Protein AF-A0A7V2WQV6-F1 (afdb_monomer_lite)

Radius of gyration: 28.76 Å; chains: 1; bounding box: 68×50×66 Å

Secondary structure (DSSP, 8-state):
--HHHHHHHHHHHHHHHHTEEEEEEEEEEE-TTS-EEEEEEEEEEE-HHHHHHHHHHHHHHHHHHHHTTHHHHHHHHHHHHHHHHHHHHHHHHHHHHHHHHHHHHHS--

Foldseek 3Di:
DDVVVVVVVVVLVVLQVVQKDKDWDWDWDQDPVRDIDIDIDIDIDGNVVSVVVSVVVVVQVVVCVPPVNPVVVVVVVVVVVVVVVVVVVVVVVVVVVVVVVVVVVVVVD

Structure (mmCIF, N/CA/C/O backbone):
data_AF-A0A7V2WQV6-F1
#
_entry.id   AF-A0A7V2WQV6-F1
#
loop_
_atom_site.group_PDB
_atom_site.id
_atom_site.type_symbol
_atom_site.label_atom_id
_atom_site.label_alt_id
_atom_site.label_comp_id
_atom_site.label_asym_id
_atom_site.label_entity_id
_atom_site.label_seq_id
_atom_site.pdbx_PDB_ins_code
_atom_site.Cartn_x
_atom_site.Cartn_y
_atom_site.Cartn_z
_atom_site.occupancy
_atom_site.B_iso_or_equiv
_atom_site.auth_seq_id
_atom_site.auth_comp_id
_atom_site.auth_asym_id
_atom_site.auth_atom_id
_atom_site.pdbx_PDB_model_num
ATOM 1 N N . MET A 1 1 ? -20.544 17.007 -10.260 1.00 53.94 1 MET A N 1
ATOM 2 C CA . MET A 1 1 ? -19.476 16.055 -9.869 1.00 53.94 1 MET A CA 1
ATOM 3 C C . MET A 1 1 ? -19.518 14.867 -10.811 1.00 53.94 1 MET A C 1
ATOM 5 O O . MET A 1 1 ? -20.589 14.276 -10.950 1.00 53.94 1 MET A O 1
ATOM 9 N N . LYS A 1 2 ? -18.414 14.555 -11.497 1.00 69.62 2 LYS A N 1
ATOM 10 C CA . LYS A 1 2 ? -18.365 13.413 -12.421 1.00 69.62 2 LYS A CA 1
ATOM 11 C C . LYS A 1 2 ? -18.389 12.116 -11.597 1.00 69.62 2 LYS A C 1
ATOM 13 O O . LYS A 1 2 ? -17.970 12.099 -10.444 1.00 69.62 2 LYS A O 1
ATOM 18 N N . ILE A 1 3 ? -18.887 11.019 -12.169 1.00 67.19 3 ILE A N 1
ATOM 19 C CA . ILE A 1 3 ? -18.958 9.707 -11.488 1.00 67.19 3 ILE A CA 1
ATOM 20 C C . ILE A 1 3 ? -17.587 9.246 -10.975 1.00 67.19 3 ILE A C 1
ATOM 22 O O . ILE A 1 3 ? -17.494 8.686 -9.887 1.00 67.19 3 ILE A O 1
ATOM 26 N N . LYS A 1 4 ? -16.521 9.571 -11.713 1.00 58.56 4 LYS A N 1
ATOM 27 C CA . LYS A 1 4 ? -15.135 9.273 -11.336 1.00 58.56 4 LYS A CA 1
ATOM 28 C C . LYS A 1 4 ? -14.751 9.910 -9.995 1.00 58.56 4 LYS A C 1
ATOM 30 O O . LYS A 1 4 ? -14.163 9.240 -9.156 1.00 58.56 4 LYS A O 1
ATOM 35 N N . ASP A 1 5 ? -15.186 11.145 -9.750 1.00 56.47 5 ASP A N 1
ATOM 36 C CA . ASP A 1 5 ? -14.901 11.872 -8.507 1.00 56.47 5 ASP A CA 1
ATOM 37 C C . ASP A 1 5 ? -15.639 11.247 -7.313 1.00 56.47 5 ASP A C 1
ATOM 39 O O . ASP A 1 5 ? -15.103 11.182 -6.2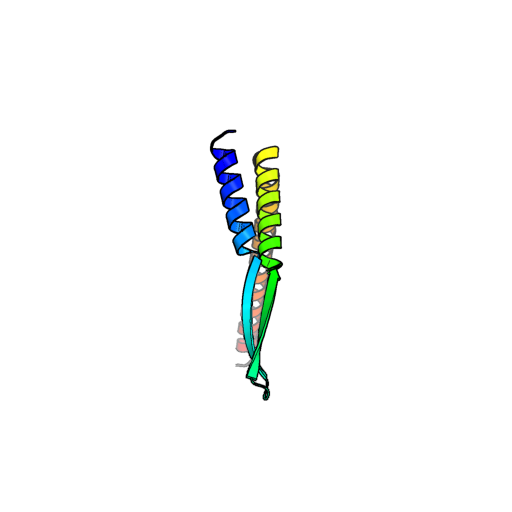11 1.00 56.47 5 ASP A O 1
ATOM 43 N N . LYS A 1 6 ? -16.861 10.737 -7.534 1.00 52.88 6 LYS A N 1
ATOM 44 C CA . LYS A 1 6 ? -17.652 10.042 -6.503 1.00 52.88 6 LYS A CA 1
ATOM 45 C C . LYS A 1 6 ? -17.021 8.713 -6.100 1.00 52.88 6 LYS A C 1
ATOM 47 O O . LYS A 1 6 ? -16.940 8.426 -4.911 1.00 52.88 6 LYS A O 1
ATOM 52 N N . VAL A 1 7 ? -16.573 7.924 -7.077 1.00 62.56 7 VAL A N 1
ATOM 53 C CA . VAL A 1 7 ? -15.923 6.625 -6.835 1.00 62.56 7 VAL A CA 1
ATOM 54 C C . VAL A 1 7 ? -14.602 6.813 -6.090 1.00 62.56 7 VAL A C 1
ATOM 56 O O . VAL A 1 7 ? -14.323 6.065 -5.157 1.00 62.56 7 VAL A O 1
ATOM 59 N N . LEU A 1 8 ? -13.831 7.846 -6.447 1.00 62.84 8 LEU A N 1
ATOM 60 C CA . LEU A 1 8 ? -12.580 8.180 -5.768 1.00 62.84 8 LEU A CA 1
ATOM 61 C C . LEU A 1 8 ? -12.801 8.606 -4.312 1.00 62.84 8 LEU A C 1
ATOM 63 O O . LEU A 1 8 ? -12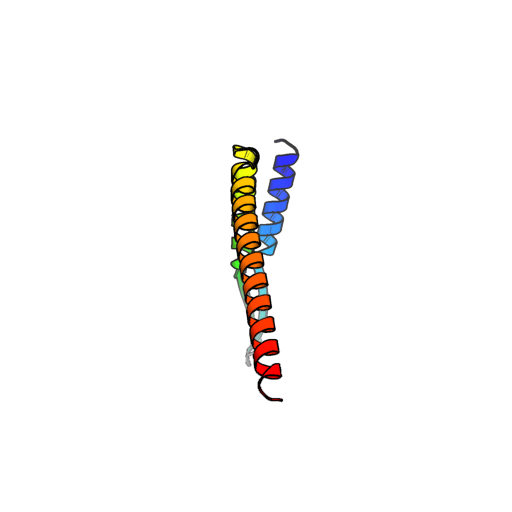.066 8.189 -3.421 1.00 62.84 8 LEU A O 1
ATOM 67 N N . LEU A 1 9 ? -13.829 9.422 -4.062 1.00 60.16 9 LEU A N 1
ATOM 68 C CA . LEU A 1 9 ? -14.185 9.819 -2.702 1.00 60.16 9 LEU A CA 1
ATOM 69 C C . LEU A 1 9 ? -14.574 8.593 -1.866 1.00 60.16 9 LEU A C 1
ATOM 71 O O . LEU A 1 9 ? -14.110 8.442 -0.741 1.00 60.16 9 LEU A O 1
ATOM 75 N N . PHE A 1 10 ? -15.384 7.697 -2.437 1.00 61.53 10 PHE A N 1
ATOM 76 C CA . PHE A 1 10 ? -15.870 6.505 -1.746 1.00 61.53 10 PHE A CA 1
ATOM 77 C C . PHE A 1 10 ? -14.743 5.530 -1.389 1.00 61.53 10 PHE A C 1
ATOM 79 O O . PHE A 1 10 ? -14.699 5.025 -0.267 1.00 61.53 10 PHE A O 1
ATOM 86 N N . SER A 1 11 ? -13.809 5.286 -2.313 1.00 62.06 11 SER A N 1
ATOM 87 C CA . SER A 1 11 ? -12.656 4.418 -2.057 1.00 62.06 11 SER A CA 1
ATOM 88 C C . SER A 1 11 ? -11.707 5.024 -1.022 1.00 62.06 11 SER A C 1
ATOM 90 O O . SER A 1 11 ? -11.231 4.313 -0.135 1.00 62.06 11 SER A O 1
ATOM 92 N N . LEU A 1 12 ? -11.501 6.344 -1.063 1.00 65.50 12 LEU A N 1
ATOM 93 C CA . LEU A 1 12 ? -10.677 7.054 -0.090 1.00 65.50 12 LEU A CA 1
ATOM 94 C C . LEU A 1 12 ? -11.282 7.007 1.321 1.00 65.50 12 LEU A C 1
ATOM 96 O O . LEU A 1 12 ? -10.570 6.744 2.293 1.00 65.50 12 LEU A O 1
ATOM 100 N N . SER A 1 13 ? -12.598 7.200 1.437 1.00 62.09 13 SER A N 1
ATOM 101 C CA . SER A 1 13 ? -13.323 7.085 2.706 1.00 62.09 13 SER A CA 1
ATOM 102 C C . SER A 1 13 ? -13.288 5.657 3.258 1.00 62.09 13 SER A C 1
ATOM 104 O O . SER A 1 13 ? -12.981 5.472 4.435 1.00 62.09 13 SER A O 1
ATOM 106 N N . ALA A 1 14 ? -13.519 4.641 2.419 1.00 64.12 14 ALA A N 1
ATOM 107 C CA . ALA A 1 14 ? -13.447 3.236 2.827 1.00 64.12 14 ALA A CA 1
ATOM 108 C C . ALA A 1 14 ? -12.041 2.848 3.324 1.00 64.12 14 ALA A C 1
ATOM 110 O O . ALA A 1 14 ? -11.904 2.178 4.349 1.00 64.12 14 ALA A O 1
ATOM 111 N N . MET A 1 15 ? -10.987 3.331 2.659 1.00 62.19 15 MET A N 1
ATOM 112 C CA . MET A 1 15 ? -9.605 3.096 3.090 1.00 62.19 15 MET A CA 1
ATOM 113 C C . MET A 1 15 ? -9.242 3.836 4.384 1.00 62.19 15 MET A C 1
ATOM 115 O O . MET A 1 15 ? -8.518 3.286 5.213 1.00 62.19 15 MET A O 1
ATOM 119 N N . MET A 1 16 ? -9.742 5.059 4.596 1.00 63.16 16 MET A N 1
ATOM 120 C CA . MET A 1 16 ? -9.542 5.765 5.868 1.00 63.16 16 MET A CA 1
ATOM 121 C C . MET A 1 16 ? -10.218 5.046 7.038 1.00 63.16 16 MET A C 1
ATOM 123 O O . MET A 1 16 ? -9.631 4.980 8.118 1.00 63.16 16 MET A O 1
ATOM 127 N N . MET A 1 17 ? -11.398 4.457 6.821 1.00 63.28 17 MET A N 1
ATOM 128 C CA . MET A 1 17 ? -12.048 3.623 7.836 1.00 63.28 17 MET A CA 1
ATOM 129 C C . MET A 1 17 ? -11.255 2.343 8.120 1.00 63.28 17 MET A C 1
ATOM 131 O O . MET A 1 17 ? -11.116 1.969 9.277 1.00 63.28 17 MET A O 1
ATOM 135 N N . ALA A 1 18 ? -10.649 1.716 7.105 1.00 63.56 18 ALA A N 1
ATOM 136 C CA . ALA A 1 18 ? -9.769 0.560 7.310 1.00 63.56 18 ALA A CA 1
ATOM 137 C C . ALA A 1 18 ? -8.479 0.905 8.090 1.00 63.56 18 ALA A C 1
ATOM 139 O O . ALA A 1 18 ? -7.874 0.036 8.718 1.00 63.56 18 ALA A O 1
ATOM 140 N N . GLY A 1 19 ? -8.050 2.171 8.072 1.00 60.16 19 GLY A N 1
ATOM 141 C CA . GLY A 1 19 ? -6.881 2.658 8.812 1.00 60.16 19 GLY A CA 1
ATOM 142 C C . GLY A 1 19 ? -7.128 2.942 10.297 1.00 60.16 19 GLY A C 1
ATOM 143 O O . GLY A 1 19 ? -6.161 3.158 11.034 1.00 60.16 19 GLY A O 1
ATOM 144 N N . CYS A 1 20 ? -8.383 2.937 10.748 1.00 69.25 20 CYS A N 1
ATOM 145 C CA . CYS A 1 20 ? -8.768 3.232 12.126 1.00 69.25 20 CYS A CA 1
ATOM 146 C C . CYS A 1 20 ? -9.565 2.064 12.708 1.00 69.25 20 CYS A C 1
ATOM 148 O O . CYS A 1 20 ? -10.670 1.770 12.266 1.00 69.25 20 CYS A O 1
ATOM 150 N N . THR A 1 21 ? -9.029 1.419 13.739 1.00 69.06 21 THR A N 1
ATOM 151 C CA . THR A 1 21 ? -9.749 0.380 14.479 1.00 69.06 21 THR A CA 1
ATOM 152 C C . THR A 1 21 ? -10.178 0.952 15.820 1.00 69.06 21 THR A C 1
ATOM 154 O O . THR A 1 21 ? -9.336 1.330 16.633 1.00 69.06 21 THR A O 1
ATOM 157 N N . THR A 1 22 ? -11.484 1.024 16.059 1.00 69.31 22 THR A N 1
ATOM 158 C CA . THR A 1 22 ? -12.040 1.480 17.336 1.00 69.31 22 THR A CA 1
ATOM 159 C C . THR A 1 22 ? -12.587 0.277 18.087 1.00 69.31 22 THR A C 1
ATOM 161 O O . THR A 1 22 ? -13.498 -0.390 17.605 1.00 69.31 22 THR A O 1
ATOM 164 N N . VAL A 1 23 ? -12.038 0.000 19.266 1.00 75.12 23 VAL A N 1
ATOM 165 C CA . VAL A 1 23 ? -12.530 -1.043 20.168 1.00 75.12 23 VAL A CA 1
ATOM 166 C C . VAL A 1 23 ? -13.228 -0.363 21.337 1.00 75.12 23 VAL A C 1
ATOM 168 O O . VAL A 1 23 ? -12.636 0.474 22.020 1.00 75.12 23 VAL A O 1
ATOM 171 N N . LYS A 1 24 ? -14.499 -0.711 21.552 1.00 77.50 24 LYS A N 1
ATOM 172 C CA . LYS A 1 24 ? -15.274 -0.279 22.714 1.00 77.50 24 LYS A CA 1
ATOM 173 C C . LYS A 1 24 ? -15.304 -1.422 23.723 1.00 77.50 24 LYS A C 1
ATOM 175 O O . LYS A 1 24 ? -15.882 -2.469 23.442 1.00 77.50 24 LYS A O 1
ATOM 180 N N . THR A 1 25 ? -14.702 -1.213 24.885 1.00 77.12 25 THR A N 1
ATOM 181 C CA . THR A 1 25 ? -14.700 -2.182 25.982 1.00 77.12 25 THR A CA 1
ATOM 182 C C . THR A 1 25 ? -15.638 -1.683 27.067 1.00 77.12 25 THR A C 1
ATOM 184 O O . THR A 1 25 ? -15.504 -0.557 27.541 1.00 77.12 25 THR A O 1
ATOM 187 N N . LYS A 1 26 ? -16.605 -2.516 27.452 1.00 82.38 26 LYS A N 1
ATOM 188 C CA . LYS A 1 26 ? -17.537 -2.226 28.540 1.00 82.38 26 LYS A CA 1
ATOM 189 C C . LYS A 1 26 ? -17.214 -3.140 29.712 1.00 82.38 26 LYS A C 1
ATOM 191 O O . LYS A 1 26 ? -17.318 -4.357 29.585 1.00 82.38 26 LYS A O 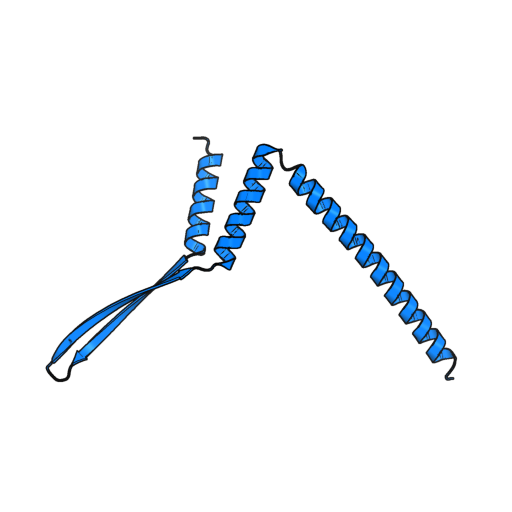1
ATOM 196 N N . THR A 1 27 ? -16.840 -2.551 30.837 1.00 81.88 27 THR A N 1
ATOM 197 C CA . THR A 1 27 ? -16.509 -3.268 32.067 1.00 81.88 27 THR A CA 1
ATOM 198 C C . THR A 1 27 ? -17.584 -2.968 33.09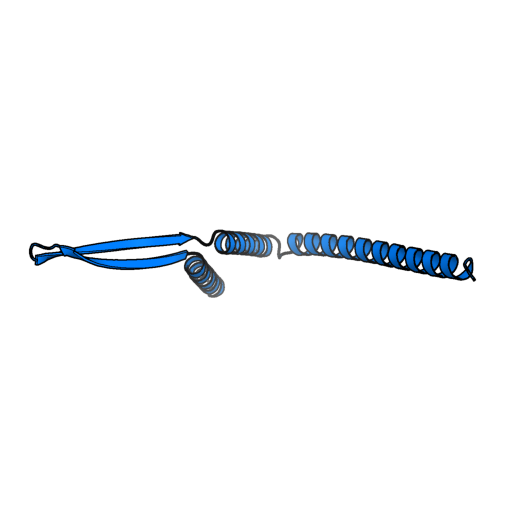5 1.00 81.88 27 THR A C 1
ATOM 200 O O . THR A 1 27 ? -17.921 -1.811 33.319 1.00 81.88 27 THR A O 1
ATOM 203 N N . THR A 1 28 ? -18.141 -4.006 33.711 1.00 84.50 28 THR A N 1
ATOM 204 C CA . THR A 1 28 ? -19.124 -3.851 34.787 1.00 84.50 28 THR A CA 1
ATOM 205 C C . THR A 1 28 ? -18.486 -4.348 36.075 1.00 84.50 28 THR A C 1
ATOM 207 O O . THR A 1 28 ? -18.075 -5.502 36.152 1.00 84.50 28 THR A O 1
ATOM 210 N N . LEU A 1 29 ? -18.355 -3.464 37.058 1.00 80.38 29 LEU A N 1
ATOM 211 C CA . LEU A 1 29 ? -17.790 -3.734 38.374 1.00 80.38 29 LEU A CA 1
ATOM 212 C C . LEU A 1 29 ? -18.904 -3.658 39.408 1.00 80.38 29 LEU A C 1
ATOM 214 O O . LEU A 1 29 ? -19.437 -2.584 39.671 1.00 80.38 29 LEU A O 1
ATOM 218 N N . THR A 1 30 ? -19.236 -4.790 40.018 1.00 84.38 30 THR A N 1
ATOM 219 C CA . THR A 1 30 ? -20.153 -4.824 41.159 1.00 84.38 30 THR A CA 1
ATOM 220 C C . THR A 1 30 ? -19.331 -4.721 42.435 1.00 84.38 30 THR A C 1
ATOM 222 O O . THR A 1 30 ? -18.533 -5.606 42.745 1.00 84.38 30 THR A O 1
ATOM 225 N N . LYS A 1 31 ? -19.478 -3.613 43.157 1.00 79.88 31 LYS A N 1
ATOM 226 C CA . LYS A 1 31 ? -18.809 -3.392 44.438 1.00 79.88 31 LYS A CA 1
ATOM 227 C C . LYS A 1 31 ? -19.466 -4.245 45.541 1.00 79.88 31 LYS A C 1
ATOM 229 O O . LYS A 1 31 ? -20.634 -4.620 45.417 1.00 79.88 31 LYS A O 1
ATOM 234 N N . PRO A 1 32 ? -18.766 -4.510 46.661 1.00 79.81 32 PRO A N 1
ATOM 235 C CA . PRO A 1 32 ? -19.284 -5.330 47.765 1.00 79.81 32 PRO A CA 1
ATOM 236 C C . PRO A 1 32 ? -20.560 -4.780 48.427 1.00 79.81 32 PRO A C 1
ATOM 238 O O . PRO A 1 32 ? -21.280 -5.520 49.084 1.00 79.81 32 PRO A O 1
ATOM 241 N N . ASN A 1 33 ? -20.847 -3.488 48.249 1.00 86.81 33 ASN A N 1
ATOM 242 C CA . ASN A 1 33 ? -22.052 -2.802 48.726 1.00 86.81 33 ASN A CA 1
ATOM 243 C C . ASN A 1 33 ? -23.266 -2.948 47.779 1.00 86.81 33 ASN A C 1
ATOM 245 O O . ASN A 1 33 ? -24.290 -2.314 48.016 1.00 86.81 33 ASN A O 1
ATOM 249 N N . GLY A 1 34 ? -23.155 -3.728 46.697 1.00 81.50 34 GLY A N 1
ATOM 250 C CA . GLY A 1 34 ? -24.211 -3.896 45.692 1.00 81.50 34 GLY A CA 1
ATOM 251 C C . GLY A 1 34 ? -24.263 -2.792 44.629 1.00 81.50 34 GLY A C 1
ATOM 252 O O . GLY A 1 34 ? -25.095 -2.848 43.727 1.00 81.50 34 GLY A O 1
ATOM 253 N N . GLU A 1 35 ? -23.371 -1.801 44.694 1.00 84.25 35 GLU A N 1
ATOM 254 C CA . GLU A 1 35 ? -23.276 -0.735 43.699 1.00 84.25 35 GLU A CA 1
ATOM 255 C C . GLU A 1 35 ? -22.639 -1.272 42.408 1.00 84.25 35 GLU A C 1
ATOM 257 O O . GLU A 1 35 ? -21.534 -1.819 42.422 1.00 84.25 35 GLU A O 1
ATOM 262 N N . VAL A 1 36 ? -23.331 -1.110 41.279 1.00 83.62 36 VAL A N 1
ATOM 263 C CA . VAL A 1 36 ? -22.840 -1.521 39.959 1.00 83.62 36 VAL A CA 1
ATOM 264 C C . VAL A 1 36 ? -22.250 -0.310 39.246 1.00 83.62 36 VAL A C 1
ATOM 266 O O . VAL A 1 36 ? -22.967 0.612 38.864 1.00 83.62 36 VAL A O 1
ATOM 269 N N . VAL A 1 37 ? -20.938 -0.325 39.032 1.00 82.62 37 VAL A N 1
ATOM 270 C CA . VAL A 1 37 ? -20.218 0.685 38.255 1.00 82.62 37 VAL A CA 1
ATOM 271 C C . VAL A 1 37 ? -19.976 0.140 36.855 1.00 82.62 37 VAL A C 1
ATOM 273 O O . VAL A 1 37 ? -19.302 -0.871 36.674 1.00 82.62 37 VAL A O 1
ATOM 276 N N . VAL A 1 38 ? -20.524 0.814 35.851 1.00 84.06 38 VAL A N 1
ATOM 277 C CA . VAL A 1 38 ? -20.287 0.495 34.442 1.00 84.06 38 VAL A CA 1
ATOM 278 C C . VAL A 1 38 ? -19.267 1.481 33.891 1.00 84.06 38 VAL A C 1
ATOM 280 O O . VAL A 1 38 ? -19.528 2.681 33.842 1.00 84.06 38 VAL A O 1
ATOM 283 N N . THR A 1 39 ? -18.125 0.977 33.442 1.00 81.38 39 THR A N 1
ATOM 284 C CA . THR A 1 39 ? -17.073 1.769 32.804 1.00 81.38 39 THR A CA 1
ATOM 285 C C . THR A 1 39 ? -17.026 1.436 31.319 1.00 81.38 39 THR A C 1
ATOM 287 O O . THR A 1 39 ? -16.912 0.271 30.938 1.00 81.38 39 THR A O 1
ATOM 290 N N . GLU A 1 40 ? -17.111 2.450 30.463 1.00 83.69 40 GLU A N 1
ATOM 291 C CA . GLU A 1 40 ? -16.921 2.297 29.020 1.00 83.69 40 GLU A CA 1
ATOM 292 C C . GLU A 1 40 ? -15.586 2.928 28.618 1.00 83.69 40 GLU A C 1
ATOM 294 O O . GLU A 1 40 ? -15.399 4.136 28.737 1.00 83.69 40 GLU A O 1
ATOM 299 N N . GLU A 1 41 ? -14.657 2.112 28.124 1.00 77.38 41 GLU A N 1
ATOM 300 C CA . GLU A 1 41 ? -13.416 2.582 27.514 1.00 77.38 41 GLU A CA 1
ATOM 301 C C . GLU A 1 41 ? -13.519 2.484 25.993 1.00 77.38 41 GLU A C 1
ATOM 303 O O . GLU A 1 41 ? -13.835 1.431 25.436 1.00 77.38 41 GLU A O 1
ATOM 308 N N . ILE A 1 42 ? -13.208 3.579 25.302 1.00 78.69 42 ILE A N 1
ATOM 309 C CA . ILE A 1 42 ? -13.071 3.598 23.846 1.00 78.69 42 ILE A CA 1
ATOM 310 C C . ILE A 1 42 ? -11.582 3.711 23.529 1.00 78.69 42 ILE A C 1
ATOM 312 O O . ILE A 1 42 ? -10.960 4.739 23.796 1.00 78.69 42 ILE A O 1
ATOM 316 N N . LYS A 1 43 ? -11.004 2.659 22.945 1.00 71.88 43 LYS A N 1
ATOM 317 C CA . LYS A 1 43 ? -9.624 2.665 22.451 1.00 71.88 43 LYS A CA 1
ATOM 318 C C . LYS A 1 43 ? -9.635 2.746 20.934 1.00 71.88 43 LYS A C 1
ATOM 320 O O . LYS A 1 43 ? -10.056 1.816 20.250 1.00 71.88 43 LYS A O 1
ATOM 325 N N . THR A 1 44 ? -9.139 3.860 20.411 1.00 68.88 44 THR A N 1
ATOM 326 C CA . THR A 1 44 ? -8.971 4.071 18.971 1.00 68.88 44 THR A CA 1
ATOM 327 C C . THR A 1 44 ? -7.514 3.825 18.604 1.00 68.88 44 THR A C 1
ATOM 329 O O . THR A 1 44 ? -6.636 4.600 18.977 1.00 68.88 44 THR A O 1
ATOM 332 N N . SER A 1 45 ? -7.251 2.750 17.864 1.00 67.94 45 SER A N 1
ATOM 333 C CA . SER A 1 45 ? -5.935 2.455 17.304 1.00 67.94 45 SER A CA 1
ATOM 334 C C . SER A 1 45 ? -5.872 2.933 15.858 1.00 67.94 45 SER A C 1
ATOM 336 O O . SER A 1 45 ? -6.720 2.590 15.030 1.00 67.94 45 SER A O 1
ATOM 338 N N . LYS A 1 46 ? -4.861 3.744 15.546 1.00 70.75 46 LYS A N 1
ATOM 339 C CA . LYS A 1 46 ? -4.579 4.182 14.178 1.00 70.75 46 LYS A CA 1
ATOM 340 C C . LYS A 1 46 ? -3.501 3.284 13.603 1.00 70.75 46 LYS A C 1
ATOM 342 O O . LYS A 1 46 ? -2.370 3.282 14.088 1.00 70.75 46 LYS A O 1
ATOM 347 N N . ASN A 1 47 ? -3.819 2.573 12.530 1.00 72.94 47 ASN A N 1
ATOM 348 C CA . ASN A 1 47 ? -2.809 1.854 11.778 1.00 72.94 47 ASN A CA 1
ATOM 349 C C . ASN A 1 47 ? -2.048 2.849 10.890 1.00 72.94 47 ASN A C 1
ATOM 351 O O . ASN A 1 47 ? -2.409 3.122 9.744 1.00 72.94 47 ASN A O 1
ATOM 355 N N . THR A 1 48 ? -0.974 3.415 11.440 1.00 66.56 48 THR A N 1
ATOM 356 C CA . THR A 1 48 ? -0.119 4.401 10.765 1.00 66.56 48 THR A CA 1
ATOM 357 C C . THR A 1 48 ? 0.486 3.877 9.462 1.00 66.56 48 THR A C 1
ATOM 359 O O . THR A 1 48 ? 0.700 4.670 8.545 1.00 66.56 48 THR A O 1
ATOM 362 N N . LYS A 1 49 ? 0.693 2.558 9.320 1.00 67.50 49 LYS A N 1
ATOM 363 C CA . LYS A 1 49 ? 1.142 1.946 8.056 1.00 67.50 49 LYS A CA 1
ATOM 364 C C . LYS A 1 49 ? 0.067 2.031 6.973 1.00 67.50 49 LYS A C 1
ATOM 366 O O . LYS A 1 49 ? 0.379 2.437 5.857 1.00 67.50 49 LYS A O 1
ATOM 371 N N . VAL A 1 50 ? -1.187 1.716 7.309 1.00 67.94 50 VAL A N 1
ATOM 372 C CA . VAL A 1 50 ? -2.323 1.825 6.375 1.00 67.94 50 VAL A CA 1
ATOM 373 C C . VAL A 1 50 ? -2.533 3.281 5.966 1.00 67.94 50 VAL A C 1
ATOM 375 O O . VAL A 1 50 ? -2.602 3.581 4.779 1.00 67.94 50 VAL A O 1
ATOM 378 N N . ILE A 1 51 ? -2.521 4.208 6.927 1.00 66.94 51 ILE A N 1
ATOM 379 C CA . ILE A 1 51 ? -2.665 5.647 6.652 1.00 66.94 51 ILE A CA 1
ATOM 380 C C . ILE A 1 51 ? -1.530 6.161 5.746 1.00 66.94 51 ILE A C 1
ATOM 382 O O . ILE A 1 51 ? -1.777 6.932 4.818 1.00 66.94 51 ILE A O 1
ATOM 386 N N . SER A 1 52 ? -0.289 5.721 5.980 1.00 66.38 52 SER A N 1
ATOM 387 C CA . SER A 1 52 ? 0.868 6.087 5.152 1.00 66.38 52 SER A CA 1
ATOM 388 C C . SER A 1 52 ? 0.756 5.544 3.722 1.00 66.38 52 SER A C 1
ATOM 390 O O . SER A 1 52 ? 0.984 6.283 2.761 1.00 66.38 52 SER A O 1
ATOM 392 N N . ALA A 1 53 ? 0.330 4.287 3.561 1.00 67.44 53 ALA A N 1
ATOM 393 C CA . ALA A 1 53 ? 0.102 3.678 2.251 1.00 67.44 53 ALA A CA 1
ATOM 394 C C . ALA A 1 53 ? -0.996 4.409 1.457 1.00 67.44 53 ALA A C 1
ATOM 396 O O . ALA A 1 53 ? -0.804 4.712 0.280 1.00 67.44 53 ALA A O 1
ATOM 397 N N . VAL A 1 54 ? -2.101 4.777 2.115 1.00 66.06 54 VAL A N 1
ATOM 398 C CA . VAL A 1 54 ? -3.187 5.571 1.512 1.00 66.06 54 VAL A CA 1
ATOM 399 C C . VAL A 1 54 ? -2.680 6.934 1.053 1.00 66.06 54 VAL A C 1
ATOM 401 O O . VAL A 1 54 ? -2.933 7.339 -0.078 1.00 66.06 54 VAL A O 1
ATOM 404 N N . ARG A 1 55 ? -1.920 7.638 1.901 1.00 65.38 55 ARG A N 1
ATOM 405 C CA . ARG A 1 55 ? -1.372 8.955 1.555 1.00 65.38 55 ARG A CA 1
ATOM 406 C C . ARG A 1 55 ? -0.461 8.877 0.327 1.00 65.38 55 ARG A C 1
ATOM 408 O O . ARG A 1 55 ? -0.567 9.727 -0.552 1.00 65.38 55 ARG A O 1
ATOM 415 N N . LYS A 1 56 ? 0.379 7.840 0.228 1.00 67.00 56 LYS A N 1
ATOM 416 C CA . LYS A 1 56 ? 1.200 7.593 -0.968 1.00 67.00 56 LYS A CA 1
ATOM 417 C C . LYS A 1 56 ? 0.342 7.329 -2.207 1.00 67.00 56 LYS A C 1
ATOM 419 O O . LYS A 1 56 ? 0.592 7.941 -3.238 1.00 67.00 56 LYS A O 1
ATOM 424 N N . ALA A 1 57 ? -0.686 6.487 -2.102 1.00 67.25 57 ALA A N 1
ATOM 425 C CA . ALA A 1 57 ? -1.578 6.180 -3.222 1.00 67.25 57 ALA A CA 1
ATOM 426 C C . ALA A 1 57 ? -2.307 7.428 -3.755 1.00 67.25 57 ALA A C 1
ATOM 428 O O . ALA A 1 57 ? -2.394 7.620 -4.965 1.00 67.25 57 ALA A O 1
ATOM 429 N N . VAL A 1 58 ? -2.766 8.315 -2.865 1.00 65.12 58 VAL A N 1
ATOM 430 C CA . VAL A 1 58 ? -3.409 9.585 -3.246 1.00 65.12 58 VAL A CA 1
ATOM 431 C C . VAL A 1 58 ? -2.438 10.523 -3.951 1.00 65.12 58 VAL A C 1
ATOM 433 O O . VAL A 1 58 ? -2.807 11.121 -4.955 1.00 65.12 58 VAL A O 1
ATOM 436 N N . ILE A 1 59 ? -1.202 10.640 -3.460 1.00 64.69 59 ILE A N 1
ATOM 437 C CA . ILE A 1 59 ? -0.172 11.469 -4.102 1.00 64.69 59 ILE A CA 1
ATOM 438 C C . ILE A 1 59 ? 0.145 10.932 -5.500 1.00 64.69 59 ILE A C 1
ATOM 440 O O . ILE A 1 59 ? 0.170 11.703 -6.453 1.00 64.69 59 ILE A O 1
ATOM 444 N N . VAL A 1 60 ? 0.316 9.614 -5.647 1.00 64.06 60 VAL A N 1
ATOM 445 C CA . VAL A 1 60 ? 0.547 8.974 -6.952 1.00 64.06 60 VAL A CA 1
ATOM 446 C C . VAL A 1 60 ? -0.628 9.217 -7.899 1.00 64.06 60 VAL A C 1
ATOM 448 O O . VAL A 1 60 ? -0.407 9.582 -9.049 1.00 64.06 60 VAL A O 1
ATOM 451 N N . TYR A 1 61 ? -1.869 9.080 -7.425 1.00 64.00 61 TYR A N 1
ATOM 452 C CA . TYR A 1 61 ? -3.056 9.356 -8.235 1.00 64.00 61 TYR A CA 1
ATOM 453 C C . TYR A 1 61 ? -3.161 10.837 -8.630 1.00 64.00 61 TYR A C 1
ATOM 455 O O . TYR A 1 61 ? -3.437 11.140 -9.786 1.00 64.00 61 TYR A O 1
ATOM 463 N N . ALA A 1 62 ? -2.893 11.762 -7.705 1.00 59.78 62 ALA A N 1
ATOM 464 C CA . ALA A 1 62 ? -2.894 13.196 -7.980 1.00 59.78 62 ALA A CA 1
ATOM 465 C C . ALA A 1 62 ? -1.839 13.564 -9.037 1.00 59.78 62 ALA A C 1
ATOM 467 O O . ALA A 1 62 ? -2.158 14.236 -10.016 1.00 59.78 62 ALA A O 1
ATOM 468 N N . LEU A 1 63 ? -0.613 13.050 -8.897 1.00 59.28 63 LEU A N 1
ATOM 469 C CA . LEU A 1 63 ? 0.451 13.216 -9.893 1.00 59.28 63 LEU A CA 1
ATOM 470 C C . LEU A 1 63 ? 0.070 12.592 -11.243 1.00 59.28 63 LEU A C 1
ATOM 472 O O . LEU A 1 63 ? 0.311 13.189 -12.291 1.00 59.28 63 LEU A O 1
ATOM 476 N N . TYR A 1 64 ? -0.594 11.434 -11.230 1.00 61.66 64 TYR A N 1
ATOM 477 C CA . TYR A 1 64 ? -1.118 10.795 -12.436 1.00 61.66 64 TYR A CA 1
ATOM 478 C C . TYR A 1 64 ? -2.174 11.656 -13.141 1.00 61.66 64 TYR A C 1
ATOM 480 O O . TYR A 1 64 ? -2.179 11.748 -14.363 1.00 61.66 64 TYR A O 1
ATOM 488 N N . THR A 1 65 ? -3.048 12.329 -12.390 1.00 62.09 65 THR A N 1
ATOM 489 C CA . THR A 1 65 ? -4.072 13.212 -12.967 1.00 62.09 65 THR A CA 1
ATOM 490 C C . THR A 1 65 ? -3.545 14.563 -13.449 1.00 62.09 65 THR A C 1
ATOM 492 O O . THR A 1 65 ? -4.169 15.151 -14.327 1.00 62.09 65 THR A O 1
ATOM 495 N N . ILE A 1 66 ? -2.434 15.058 -12.893 1.00 60.50 66 ILE A N 1
ATOM 496 C CA . ILE A 1 66 ? -1.851 16.362 -13.255 1.00 60.50 66 ILE A CA 1
ATOM 497 C C . ILE A 1 66 ? -1.002 16.249 -14.528 1.00 60.50 66 ILE A C 1
ATOM 499 O O . ILE A 1 66 ? -1.156 17.074 -15.419 1.00 60.50 66 ILE A O 1
ATOM 503 N N . ASP A 1 67 ? -0.174 15.206 -14.638 1.00 59.09 67 ASP A N 1
ATOM 504 C CA . ASP A 1 67 ? 0.815 15.053 -15.725 1.00 59.09 67 ASP A CA 1
ATOM 505 C C . ASP A 1 67 ? 0.575 13.803 -16.598 1.00 59.09 67 ASP A C 1
ATOM 507 O O . ASP A 1 67 ? 1.451 13.340 -17.330 1.00 59.09 67 ASP A O 1
ATOM 511 N N . GLY A 1 68 ? -0.596 13.170 -16.472 1.00 59.84 68 GLY A N 1
ATOM 512 C CA . GLY A 1 68 ? -0.922 11.918 -17.171 1.00 59.84 68 GLY A CA 1
ATOM 513 C C . GLY A 1 68 ? -0.127 10.695 -16.690 1.00 59.84 68 GLY A C 1
ATOM 514 O O . GLY A 1 68 ? -0.165 9.646 -17.330 1.00 59.84 68 GLY A O 1
ATOM 515 N N . GLY A 1 69 ? 0.612 10.812 -15.580 1.00 60.16 69 GLY A N 1
ATOM 516 C CA . GLY A 1 69 ? 1.404 9.721 -15.002 1.00 60.16 69 GLY A CA 1
ATOM 517 C C . GLY A 1 69 ? 2.806 9.550 -15.572 1.00 60.16 69 GLY A C 1
ATOM 518 O O . GLY A 1 69 ? 3.522 8.655 -15.121 1.00 60.16 69 GLY A O 1
ATOM 519 N N . ALA A 1 70 ? 3.224 10.405 -16.508 1.00 58.97 70 ALA A N 1
ATOM 520 C CA . ALA A 1 70 ? 4.517 10.287 -17.178 1.00 58.97 70 ALA A CA 1
ATOM 521 C C . ALA A 1 70 ? 5.699 10.317 -16.191 1.00 58.97 70 ALA A C 1
ATOM 523 O O . ALA A 1 70 ? 6.576 9.459 -16.262 1.00 58.97 70 ALA A O 1
ATOM 524 N N . GLY A 1 71 ? 5.687 11.229 -15.211 1.00 58.16 71 GLY A N 1
ATOM 525 C CA . GLY A 1 71 ? 6.754 11.329 -14.206 1.00 58.16 71 GLY A CA 1
ATOM 526 C C . GLY A 1 71 ? 6.890 10.087 -13.317 1.00 58.16 71 GLY A C 1
ATOM 527 O O . GLY A 1 71 ? 7.998 9.623 -13.070 1.00 58.16 71 GLY A O 1
ATOM 528 N N . VAL A 1 72 ? 5.769 9.491 -12.893 1.00 61.94 72 VAL A N 1
ATOM 529 C CA . VAL A 1 72 ? 5.771 8.275 -12.056 1.00 61.94 72 VAL A CA 1
ATOM 530 C C . VAL A 1 72 ? 6.275 7.070 -12.852 1.00 61.94 72 VAL A C 1
ATOM 532 O O . VAL A 1 72 ? 7.094 6.302 -12.352 1.00 61.94 72 VAL A O 1
ATOM 535 N N . LEU A 1 73 ? 5.833 6.928 -14.105 1.00 60.72 73 LEU A N 1
ATOM 536 C CA . LEU A 1 73 ? 6.275 5.846 -14.986 1.00 60.72 73 LEU A CA 1
ATOM 537 C C . LEU A 1 73 ? 7.768 5.950 -15.317 1.00 60.72 73 LEU A C 1
ATOM 539 O O . LEU A 1 73 ? 8.454 4.931 -15.311 1.00 60.72 73 LEU A O 1
ATOM 543 N N . LEU A 1 74 ? 8.283 7.161 -15.549 1.00 61.69 74 LEU A N 1
ATOM 544 C CA . LEU A 1 74 ? 9.707 7.392 -15.803 1.00 61.69 74 LEU A CA 1
ATOM 545 C C . LEU A 1 74 ? 10.567 7.050 -14.581 1.00 61.69 74 LEU A C 1
ATOM 547 O O . LEU A 1 74 ? 11.554 6.333 -14.726 1.00 61.69 74 LEU A O 1
ATOM 551 N N . SER A 1 75 ? 10.182 7.484 -13.376 1.00 63.59 75 SER A N 1
ATOM 552 C CA . SER A 1 75 ? 10.916 7.124 -12.154 1.00 63.59 75 SER A CA 1
ATOM 553 C C . SER A 1 75 ? 10.910 5.613 -11.903 1.00 63.59 75 SER A C 1
ATOM 555 O O . SER A 1 75 ? 11.962 5.040 -11.631 1.00 63.59 75 SER A O 1
ATOM 557 N N . SER A 1 76 ? 9.764 4.943 -12.070 1.00 67.94 76 SER A N 1
ATOM 558 C CA . SER A 1 76 ? 9.685 3.483 -11.932 1.00 67.94 76 SER A CA 1
ATOM 559 C C . SER A 1 76 ? 10.482 2.737 -13.006 1.00 67.94 76 SER A C 1
ATOM 561 O O . SER A 1 76 ? 11.086 1.712 -12.701 1.00 67.94 76 SER A O 1
ATOM 563 N N . ALA A 1 77 ? 10.528 3.239 -14.244 1.00 62.69 77 ALA A N 1
ATOM 564 C CA . ALA A 1 77 ? 11.334 2.651 -15.313 1.00 62.69 77 ALA A CA 1
ATOM 565 C C . ALA A 1 77 ? 12.841 2.754 -15.020 1.00 62.69 77 ALA A C 1
ATOM 567 O O . ALA A 1 77 ? 13.562 1.774 -15.205 1.00 62.69 77 ALA A O 1
ATOM 568 N N . VAL A 1 78 ? 13.301 3.896 -14.497 1.00 69.31 78 VAL A N 1
ATOM 569 C CA . VAL A 1 78 ? 14.697 4.092 -14.070 1.00 69.31 78 VAL A CA 1
ATOM 570 C C . VAL A 1 78 ? 15.049 3.181 -12.891 1.00 69.31 78 VAL A C 1
ATOM 572 O O . VAL A 1 78 ? 16.097 2.538 -12.905 1.00 69.31 78 VAL A O 1
ATOM 575 N N . GLU A 1 79 ? 14.171 3.055 -11.891 1.00 73.38 79 GLU A N 1
ATOM 576 C CA . GLU A 1 79 ? 14.378 2.126 -10.769 1.00 73.38 79 GLU A CA 1
ATOM 577 C C . GLU A 1 79 ? 14.457 0.663 -11.237 1.00 73.38 79 GLU A C 1
ATOM 579 O O . GLU A 1 79 ? 15.346 -0.074 -10.807 1.00 73.38 79 GLU A O 1
ATOM 584 N N . LEU A 1 80 ? 13.579 0.248 -12.156 1.00 71.44 80 LEU A N 1
ATOM 585 C CA . LEU A 1 80 ? 13.598 -1.088 -12.765 1.00 71.44 80 LEU A CA 1
ATOM 586 C C . LEU A 1 80 ? 14.879 -1.346 -13.563 1.00 71.44 80 LEU A C 1
ATOM 588 O O . LEU A 1 80 ? 15.449 -2.435 -13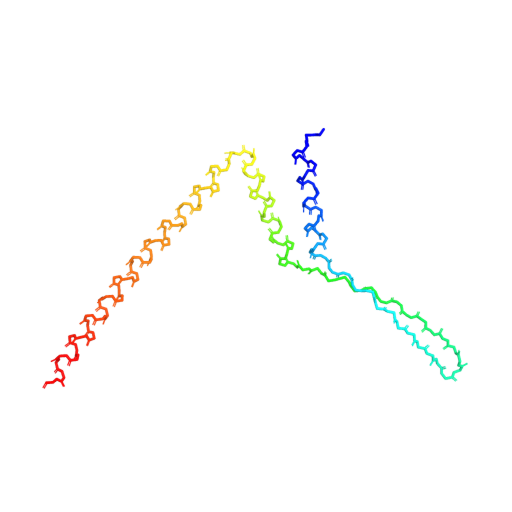.464 1.00 71.44 80 LEU A O 1
ATOM 592 N N . GLN A 1 81 ? 15.347 -0.357 -14.326 1.00 74.56 81 GLN A N 1
ATOM 593 C CA . GLN A 1 81 ? 16.587 -0.459 -15.089 1.00 74.56 81 GLN A CA 1
ATOM 594 C C . GLN A 1 81 ? 17.800 -0.610 -14.161 1.00 74.56 81 GLN A C 1
ATOM 596 O O . GLN A 1 81 ? 18.566 -1.562 -14.314 1.00 74.56 81 GLN A O 1
ATOM 601 N N . ASN A 1 82 ? 17.901 0.229 -13.128 1.00 78.94 82 ASN A N 1
ATOM 602 C CA . ASN A 1 82 ? 18.965 0.140 -12.124 1.00 78.94 82 ASN A CA 1
ATOM 603 C C . ASN A 1 82 ? 18.946 -1.208 -11.382 1.00 78.94 82 ASN A C 1
ATOM 605 O O . ASN A 1 82 ? 19.993 -1.780 -11.071 1.00 78.94 82 ASN A O 1
ATOM 609 N N . HIS A 1 83 ? 17.758 -1.751 -11.097 1.00 75.62 83 HIS A N 1
ATOM 610 C CA . HIS A 1 83 ? 17.639 -3.047 -10.431 1.00 75.62 83 HIS A CA 1
ATOM 611 C C . HIS A 1 83 ? 18.044 -4.212 -11.343 1.00 75.62 83 HIS A C 1
ATOM 613 O O . HIS A 1 83 ? 18.685 -5.159 -10.881 1.00 75.62 83 HIS A O 1
ATOM 619 N N . LYS A 1 84 ? 17.721 -4.129 -12.640 1.00 79.19 84 LYS A N 1
ATOM 620 C CA . LYS A 1 84 ? 18.148 -5.104 -13.650 1.00 79.19 84 LYS A CA 1
ATOM 621 C C . LYS A 1 84 ? 19.670 -5.119 -13.807 1.00 79.19 84 LYS A C 1
ATOM 623 O O . LYS A 1 84 ? 20.254 -6.199 -13.781 1.00 79.19 84 LYS A O 1
ATOM 628 N N . GLU A 1 85 ? 20.306 -3.954 -13.907 1.00 78.25 85 GLU A N 1
ATOM 629 C CA . GLU A 1 85 ? 21.770 -3.845 -14.003 1.00 78.25 85 GLU A CA 1
ATOM 630 C C . GLU A 1 85 ? 22.457 -4.442 -12.767 1.00 78.25 85 GLU A C 1
ATOM 632 O O . GLU A 1 85 ? 23.375 -5.253 -12.887 1.00 78.25 85 GLU A O 1
ATOM 637 N N . ASN A 1 86 ? 21.947 -4.152 -11.567 1.00 84.31 86 ASN A N 1
ATOM 638 C CA . ASN A 1 86 ? 22.473 -4.727 -10.326 1.00 84.31 86 ASN A CA 1
ATOM 639 C C . ASN A 1 86 ? 22.307 -6.263 -10.268 1.00 84.31 86 ASN A C 1
ATOM 641 O O . ASN A 1 86 ? 23.197 -6.986 -9.816 1.00 84.31 86 ASN A O 1
ATOM 645 N N . LEU A 1 87 ? 21.183 -6.793 -10.761 1.00 77.75 87 LEU A N 1
ATOM 646 C CA . LEU A 1 87 ? 20.958 -8.239 -10.870 1.00 77.75 87 LEU A CA 1
ATOM 647 C C . LEU A 1 87 ? 21.908 -8.907 -11.873 1.00 77.75 87 LEU A C 1
ATOM 649 O O . LEU A 1 87 ? 22.382 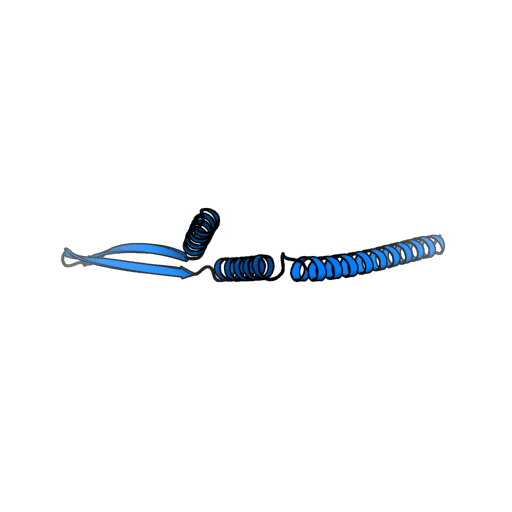-10.015 -11.613 1.00 77.75 87 LEU A O 1
ATOM 653 N N . GLU A 1 88 ? 22.206 -8.256 -12.998 1.00 82.81 88 GLU A N 1
ATOM 654 C CA . GLU A 1 88 ? 23.171 -8.761 -13.978 1.00 82.81 88 GLU A CA 1
ATOM 655 C C . GLU A 1 88 ? 24.596 -8.784 -13.414 1.00 82.81 88 GLU A C 1
ATOM 657 O O . GLU A 1 88 ? 25.281 -9.800 -13.561 1.00 82.81 88 GLU A O 1
ATOM 662 N N . ILE A 1 89 ? 25.003 -7.742 -12.683 1.00 85.69 89 ILE A N 1
ATOM 663 C CA . ILE A 1 89 ? 26.298 -7.694 -11.987 1.00 85.69 89 ILE A CA 1
ATOM 664 C C . ILE A 1 89 ? 26.398 -8.834 -10.965 1.00 85.69 89 ILE A C 1
ATOM 666 O O . ILE A 1 89 ? 27.324 -9.643 -11.031 1.00 85.69 89 ILE A O 1
ATOM 670 N N . LYS A 1 90 ? 25.394 -9.002 -10.092 1.00 81.94 90 LYS A N 1
ATOM 671 C CA . LYS A 1 90 ? 25.369 -10.109 -9.116 1.00 81.94 90 LYS A CA 1
ATOM 672 C C . LYS A 1 90 ? 25.412 -11.487 -9.771 1.00 81.94 90 LYS A C 1
ATOM 674 O O . LYS A 1 90 ? 26.031 -12.412 -9.246 1.00 81.94 90 LYS A O 1
ATOM 679 N N . LYS A 1 91 ? 24.760 -11.649 -10.924 1.00 87.06 91 LYS A N 1
ATOM 680 C CA . LYS A 1 91 ? 24.794 -12.900 -11.692 1.00 87.06 91 LYS A CA 1
ATOM 681 C C . LYS A 1 91 ? 26.191 -13.184 -12.248 1.00 87.06 91 LYS A C 1
ATOM 683 O O . LYS A 1 91 ? 26.593 -14.347 -12.288 1.00 87.06 91 LYS A O 1
ATOM 688 N N . GLN A 1 92 ? 26.926 -12.159 -12.678 1.00 83.31 92 GLN A N 1
ATOM 689 C CA . GLN A 1 92 ? 28.314 -12.304 -13.123 1.00 83.31 92 GLN A CA 1
ATOM 690 C C . GLN A 1 92 ? 29.254 -12.627 -11.956 1.00 83.31 92 GLN A C 1
ATOM 692 O O . GLN A 1 92 ? 30.046 -13.559 -12.077 1.00 83.31 92 GLN A O 1
ATOM 697 N N . GLU A 1 93 ? 29.107 -11.953 -10.814 1.00 86.31 93 GLU A N 1
ATOM 698 C CA . GLU A 1 93 ? 29.876 -12.245 -9.595 1.00 86.31 93 GLU A CA 1
ATOM 699 C C . GLU A 1 93 ? 29.675 -13.687 -9.114 1.00 86.31 93 GLU A C 1
ATOM 701 O O . GLU A 1 93 ? 30.640 -14.375 -8.785 1.00 86.31 93 GLU A O 1
ATOM 706 N N . LEU A 1 94 ? 28.431 -14.179 -9.114 1.00 85.25 94 LEU A N 1
ATOM 707 C CA . LEU A 1 94 ? 28.132 -15.567 -8.754 1.00 85.25 94 LEU A CA 1
ATOM 708 C C . LEU A 1 94 ? 28.794 -16.564 -9.709 1.00 85.25 94 LEU A C 1
ATOM 710 O O . LEU A 1 94 ? 29.353 -17.558 -9.255 1.00 85.25 94 LEU A O 1
ATOM 714 N N . ARG A 1 95 ? 28.778 -16.291 -11.019 1.00 83.56 95 ARG A N 1
ATOM 715 C CA . ARG A 1 95 ? 29.444 -17.144 -12.017 1.00 83.56 95 ARG A CA 1
ATOM 716 C C . ARG A 1 95 ? 30.962 -17.147 -11.866 1.00 83.56 95 ARG A C 1
ATOM 718 O O . ARG A 1 95 ? 31.575 -18.192 -12.057 1.00 83.56 95 ARG A O 1
ATOM 725 N N . LEU A 1 96 ? 31.560 -16.002 -11.545 1.00 84.88 96 LEU A N 1
ATOM 726 C CA . LEU A 1 96 ? 32.993 -15.890 -11.262 1.00 84.88 96 LEU A CA 1
ATOM 727 C C . LEU A 1 96 ? 33.368 -16.702 -10.023 1.00 84.88 96 LEU A C 1
ATOM 729 O O . LEU A 1 96 ? 34.225 -17.573 -10.122 1.00 84.88 96 LEU A O 1
ATOM 733 N N . LYS A 1 97 ? 32.642 -16.527 -8.913 1.00 84.12 97 LYS A N 1
ATOM 734 C CA . LYS A 1 97 ? 32.847 -17.320 -7.690 1.00 84.12 97 LYS A CA 1
ATOM 735 C C . LYS A 1 97 ? 32.692 -18.819 -7.925 1.00 84.12 97 LYS A C 1
ATOM 737 O O . LYS A 1 97 ? 33.440 -19.608 -7.362 1.00 84.12 97 LYS A O 1
ATOM 742 N N . GLN A 1 98 ? 31.730 -19.221 -8.752 1.00 83.25 98 GLN A N 1
ATOM 743 C CA . GLN A 1 98 ? 31.510 -20.629 -9.077 1.00 83.25 98 GLN A CA 1
ATOM 744 C C . GLN A 1 98 ? 32.686 -21.213 -9.874 1.00 83.25 98 GLN A C 1
ATOM 746 O O . GLN A 1 98 ? 33.165 -22.291 -9.540 1.00 83.25 98 GLN A O 1
ATOM 751 N N . LYS A 1 99 ? 33.225 -20.461 -10.844 1.00 82.06 99 LYS A N 1
ATOM 752 C CA . LYS A 1 99 ? 34.439 -20.848 -11.580 1.00 82.06 99 LYS A CA 1
ATOM 753 C C . LYS A 1 99 ? 35.690 -20.884 -10.702 1.00 82.06 99 LYS A C 1
ATOM 755 O O . LYS A 1 99 ? 36.509 -21.779 -10.867 1.00 82.06 99 LYS A O 1
ATOM 760 N N . GLU A 1 100 ? 35.847 -19.938 -9.779 1.00 82.06 100 GLU A N 1
ATOM 761 C CA . GLU A 1 100 ? 36.953 -19.931 -8.811 1.00 82.06 100 GLU A CA 1
ATOM 762 C C . GLU A 1 100 ? 36.885 -21.143 -7.872 1.00 82.06 100 GLU A C 1
ATOM 764 O O . GLU A 1 100 ? 37.905 -21.771 -7.595 1.00 82.06 100 GLU A O 1
ATOM 769 N N . LEU A 1 101 ? 35.680 -21.515 -7.428 1.00 77.00 101 LEU A N 1
ATOM 770 C CA . LEU A 1 101 ? 35.459 -22.695 -6.593 1.00 77.00 101 LEU A CA 1
ATOM 771 C C . LEU A 1 101 ? 35.752 -23.997 -7.355 1.00 77.00 101 LEU A C 1
ATOM 773 O O . LEU A 1 101 ? 36.407 -24.888 -6.821 1.00 77.00 101 LEU A O 1
ATOM 777 N N . GLU A 1 102 ? 35.303 -24.099 -8.609 1.00 77.12 102 GLU A N 1
ATOM 778 C CA . GLU A 1 102 ? 35.584 -25.243 -9.487 1.00 77.12 102 GLU A CA 1
ATOM 779 C C . GLU A 1 102 ? 37.086 -25.366 -9.791 1.00 77.12 102 GLU A C 1
ATOM 781 O O . GLU A 1 102 ? 37.645 -26.462 -9.715 1.00 77.12 102 GLU A O 1
ATOM 786 N N . ALA A 1 103 ? 37.771 -24.248 -10.053 1.00 73.56 103 ALA A N 1
ATOM 787 C CA . ALA A 1 103 ? 39.218 -24.225 -10.267 1.00 73.56 103 ALA A CA 1
ATOM 788 C C . ALA A 1 103 ? 40.002 -24.622 -9.001 1.00 73.56 103 ALA A C 1
ATOM 790 O O . ALA A 1 103 ? 40.946 -25.405 -9.087 1.00 73.56 103 ALA A O 1
ATOM 791 N N . SER A 1 104 ? 39.575 -24.148 -7.826 1.00 70.75 104 SER A N 1
ATOM 792 C CA . SER A 1 104 ? 40.177 -24.490 -6.528 1.00 70.75 104 SER A CA 1
ATOM 793 C C . SER A 1 104 ? 39.992 -25.970 -6.164 1.00 70.75 104 SER A C 1
ATOM 795 O O . SER A 1 104 ? 40.930 -26.625 -5.709 1.00 70.75 104 SER A O 1
ATOM 797 N N . ASN A 1 105 ? 38.818 -26.547 -6.443 1.00 62.69 105 ASN A N 1
ATOM 798 C CA . ASN A 1 105 ? 38.577 -27.980 -6.242 1.00 62.69 105 ASN A CA 1
ATOM 799 C C . ASN A 1 105 ? 39.379 -28.868 -7.204 1.00 62.69 105 ASN A C 1
ATOM 801 O O . ASN A 1 105 ? 39.691 -30.001 -6.854 1.00 62.69 105 ASN A O 1
ATOM 805 N N . THR A 1 106 ? 39.731 -28.369 -8.391 1.00 58.75 106 THR A N 1
ATOM 806 C CA . THR A 1 106 ? 40.523 -29.128 -9.374 1.00 58.75 106 THR A CA 1
ATOM 807 C C . THR A 1 106 ? 42.023 -29.125 -9.041 1.00 58.75 106 THR A C 1
ATOM 809 O O . THR A 1 106 ? 42.741 -30.005 -9.492 1.00 58.75 106 THR A O 1
ATOM 812 N N . GLN A 1 107 ? 42.509 -28.174 -8.231 1.00 55.56 107 GLN A N 1
ATOM 813 C CA . GLN A 1 107 ? 43.905 -28.122 -7.761 1.00 55.56 107 GLN A CA 1
ATOM 814 C C . GLN A 1 107 ? 44.167 -28.923 -6.470 1.00 55.56 107 GLN A C 1
ATOM 816 O O . GLN A 1 107 ? 45.323 -29.075 -6.085 1.00 55.56 107 GLN A O 1
ATOM 821 N N . ASN A 1 108 ? 43.121 -29.418 -5.797 1.00 50.75 108 ASN A N 1
ATOM 822 C CA . ASN A 1 108 ? 43.207 -30.212 -4.560 1.00 50.75 108 ASN A CA 1
ATOM 823 C C . ASN A 1 108 ? 43.003 -31.729 -4.784 1.00 50.75 108 ASN A C 1
ATOM 825 O O . ASN A 1 108 ? 42.760 -32.462 -3.823 1.00 50.75 108 ASN A O 1
ATOM 829 N N . ILE A 1 109 ? 43.093 -32.194 -6.036 1.00 46.47 109 ILE A N 1
ATOM 830 C CA . ILE A 1 109 ? 43.131 -33.612 -6.446 1.00 46.47 109 ILE A CA 1
ATOM 831 C C . ILE A 1 109 ? 44.480 -33.859 -7.119 1.00 46.47 109 ILE A C 1
ATOM 833 O O . ILE A 1 109 ? 45.099 -34.902 -6.816 1.00 46.47 109 ILE A O 1
#

pLDDT: mean 70.56, std 9.82, range [46.47, 87.06]

Sequence (109 aa):
MKIKDKVLLFSLSAMMMAGCTTVKTKTTLTKPNGEVVVTEEIKTSKNTKVISAVRKAVIVYALYTIDGGAGVLLSSAVELQNHKENLEIKKQELRLKQKELEASNTQNI